Protein AF-A0A9P9M4B7-F1 (afdb_monomer)

Mean predicted aligned error: 13.89 Å

Structure (mmCIF, N/CA/C/O backbone):
data_AF-A0A9P9M4B7-F1
#
_entry.id   AF-A0A9P9M4B7-F1
#
loop_
_atom_site.group_PDB
_atom_site.id
_atom_site.type_symbol
_atom_site.label_atom_id
_atom_site.label_alt_id
_atom_site.label_comp_id
_atom_site.label_asym_id
_atom_site.label_entity_id
_atom_site.label_seq_id
_atom_site.pdbx_PDB_ins_code
_atom_site.Cartn_x
_atom_site.Cartn_y
_atom_site.Cartn_z
_atom_site.occupancy
_atom_site.B_iso_or_equiv
_atom_site.auth_seq_id
_atom_site.auth_comp_id
_atom_site.auth_asym_id
_atom_site.auth_atom_id
_atom_site.pdbx_PDB_model_num
ATOM 1 N N . MET A 1 1 ? 27.218 -11.701 -19.861 1.00 55.06 1 MET A N 1
ATOM 2 C CA . MET A 1 1 ? 26.124 -12.630 -19.500 1.00 55.06 1 MET A CA 1
ATOM 3 C C . MET A 1 1 ? 26.736 -14.006 -19.279 1.00 55.06 1 MET A C 1
ATOM 5 O O . MET A 1 1 ? 27.548 -14.406 -20.104 1.00 55.06 1 MET A O 1
ATOM 9 N N . CYS A 1 2 ? 26.447 -14.658 -18.152 1.00 69.44 2 CYS A N 1
ATOM 10 C CA . CYS A 1 2 ? 26.999 -15.975 -17.804 1.00 69.44 2 CYS A CA 1
ATOM 11 C C . CYS A 1 2 ? 26.233 -17.100 -18.529 1.00 69.44 2 CYS A C 1
ATOM 13 O O . CYS A 1 2 ? 25.072 -16.908 -18.901 1.00 69.44 2 CYS A O 1
ATOM 15 N N . GLU A 1 3 ? 26.853 -18.266 -18.710 1.00 71.38 3 GLU A N 1
ATOM 16 C CA . GLU A 1 3 ? 26.111 -19.485 -19.054 1.00 71.38 3 GLU A CA 1
ATOM 17 C C . GLU A 1 3 ? 25.124 -19.838 -17.926 1.00 71.38 3 GLU A C 1
ATOM 19 O O . GLU A 1 3 ? 25.440 -19.617 -16.753 1.00 71.38 3 GLU A O 1
ATOM 24 N N . PRO A 1 4 ? 23.918 -20.347 -18.238 1.00 70.00 4 PRO A N 1
ATOM 25 C CA . PRO A 1 4 ? 23.438 -20.796 -19.554 1.00 70.00 4 PRO A CA 1
ATOM 26 C C . PRO A 1 4 ? 22.703 -19.719 -20.378 1.00 70.00 4 PRO A C 1
ATOM 28 O O . PRO A 1 4 ? 22.270 -19.970 -21.501 1.00 70.00 4 PRO A O 1
ATOM 31 N N . PHE A 1 5 ? 22.530 -18.512 -19.833 1.00 76.12 5 PHE A N 1
ATOM 32 C CA . PHE A 1 5 ? 21.707 -17.468 -20.456 1.00 76.12 5 PHE A CA 1
ATOM 33 C C . PHE A 1 5 ? 22.278 -16.988 -21.791 1.00 76.12 5 PHE A C 1
ATOM 35 O O . PHE A 1 5 ? 21.528 -16.649 -22.701 1.00 76.12 5 PHE A O 1
ATOM 42 N N . ARG A 1 6 ? 23.610 -16.976 -21.922 1.00 76.38 6 ARG A N 1
ATOM 43 C CA . ARG A 1 6 ? 24.287 -16.602 -23.167 1.00 76.38 6 ARG A CA 1
ATOM 44 C C . ARG A 1 6 ? 23.967 -17.575 -24.302 1.00 76.38 6 ARG A C 1
ATOM 46 O O . ARG A 1 6 ? 23.547 -17.115 -25.360 1.00 76.38 6 ARG A O 1
ATOM 53 N N . SER A 1 7 ? 24.123 -18.880 -24.082 1.00 84.12 7 SER A N 1
ATOM 54 C CA . SER A 1 7 ? 23.798 -19.889 -25.099 1.00 84.12 7 SER A CA 1
ATOM 55 C C . SER A 1 7 ? 22.316 -19.875 -25.466 1.00 84.12 7 SER A C 1
ATOM 57 O O . SER A 1 7 ? 21.982 -19.907 -26.645 1.00 84.12 7 SER A O 1
ATOM 59 N N . ALA A 1 8 ? 21.429 -19.729 -24.477 1.00 78.25 8 ALA A N 1
ATOM 60 C CA . ALA A 1 8 ? 19.987 -19.670 -24.711 1.00 78.25 8 ALA A CA 1
ATOM 61 C C . ALA A 1 8 ? 19.571 -18.498 -25.618 1.00 78.25 8 ALA A C 1
ATOM 63 O O . ALA A 1 8 ? 18.735 -18.677 -26.498 1.00 78.25 8 ALA A O 1
ATOM 64 N N . VAL A 1 9 ? 20.180 -17.320 -25.442 1.00 76.06 9 VAL A N 1
ATOM 65 C CA . VAL A 1 9 ? 19.909 -16.154 -26.300 1.00 76.06 9 VAL A CA 1
ATOM 66 C C . VAL A 1 9 ? 20.482 -16.339 -27.706 1.00 76.06 9 VAL A C 1
ATOM 68 O O . VAL A 1 9 ? 19.828 -15.978 -28.673 1.00 76.06 9 VAL A O 1
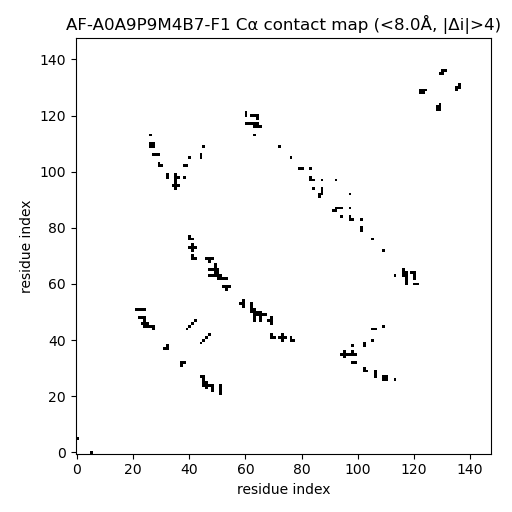ATOM 71 N N . MET A 1 10 ? 21.667 -16.938 -27.841 1.00 80.69 10 MET A N 1
ATOM 72 C CA . MET A 1 10 ? 22.289 -17.188 -29.151 1.00 80.69 10 MET A CA 1
ATOM 73 C C . MET A 1 10 ? 21.5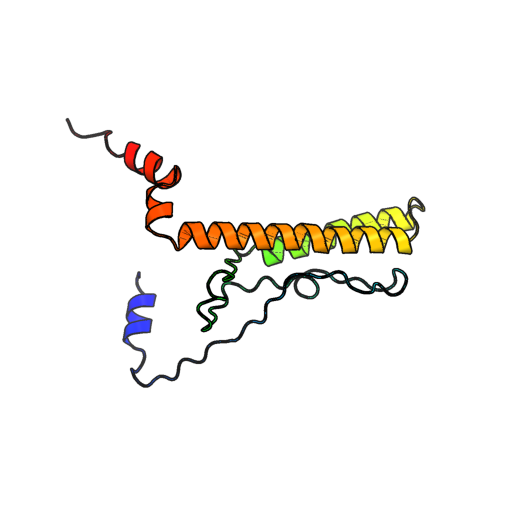75 -18.275 -29.969 1.00 80.69 10 MET A C 1
ATOM 75 O O . MET A 1 10 ? 21.751 -18.339 -31.181 1.00 80.69 10 MET A O 1
ATOM 79 N N . TRP A 1 11 ? 20.809 -19.154 -29.319 1.00 84.12 11 TRP A N 1
ATOM 80 C CA . TRP A 1 11 ? 20.005 -20.184 -29.985 1.00 84.12 11 TRP A CA 1
ATOM 81 C C . TRP A 1 11 ? 18.615 -19.703 -30.403 1.00 84.12 11 TRP A C 1
ATO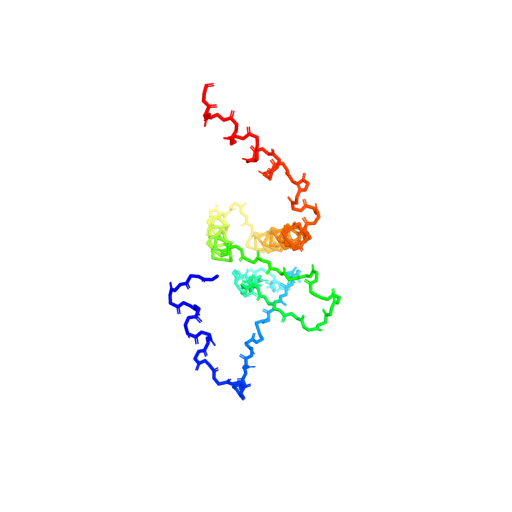M 83 O O . TRP A 1 11 ? 17.889 -20.457 -31.054 1.00 84.12 11 TRP A O 1
ATOM 93 N N . MET A 1 12 ? 18.224 -18.478 -30.042 1.00 80.69 12 MET A N 1
ATOM 94 C CA . MET A 1 12 ? 16.974 -17.906 -30.526 1.00 80.69 12 MET A CA 1
ATOM 95 C C . MET A 1 12 ? 17.094 -17.574 -32.024 1.00 80.69 12 MET A C 1
ATOM 97 O O . MET A 1 12 ? 18.072 -16.945 -32.422 1.00 80.69 12 MET A O 1
ATOM 101 N N . PRO A 1 13 ? 16.114 -17.968 -32.855 1.00 84.19 13 PRO A N 1
ATOM 102 C CA . PRO A 1 13 ? 16.064 -17.578 -34.262 1.00 84.19 13 PRO A CA 1
ATOM 103 C C . PRO A 1 13 ? 16.000 -16.054 -34.437 1.00 84.19 13 PRO A C 1
ATOM 105 O O . PRO A 1 13 ? 15.282 -15.378 -33.697 1.00 84.19 13 PRO A O 1
ATOM 108 N N . ASP A 1 14 ? 16.679 -15.518 -35.456 1.00 77.38 14 ASP A N 1
ATOM 109 C CA . ASP A 1 14 ? 16.682 -14.075 -35.760 1.00 77.38 14 ASP A CA 1
ATOM 110 C C . ASP A 1 14 ? 15.289 -13.535 -36.146 1.00 77.38 14 ASP A C 1
ATOM 112 O O . ASP A 1 14 ? 15.017 -12.340 -36.027 1.00 77.38 14 ASP A O 1
ATOM 116 N N . ASP A 1 15 ? 14.386 -14.408 -36.599 1.00 81.06 15 ASP A N 1
ATOM 117 C CA . ASP A 1 15 ? 13.003 -14.095 -36.973 1.00 81.06 15 ASP A CA 1
ATOM 118 C C . ASP A 1 15 ? 12.000 -14.271 -35.817 1.00 81.06 15 ASP A C 1
ATOM 120 O O . ASP A 1 15 ? 10.787 -14.099 -35.997 1.00 81.06 15 ASP A O 1
ATOM 124 N N . MET A 1 16 ? 12.485 -14.583 -34.611 1.00 76.88 16 MET A N 1
ATOM 125 C CA . MET A 1 16 ? 11.636 -14.796 -33.448 1.00 76.88 16 MET A CA 1
ATOM 126 C C . MET A 1 16 ? 10.935 -13.498 -33.039 1.00 76.88 16 MET A C 1
ATOM 128 O O . MET A 1 16 ? 11.536 -12.564 -32.503 1.00 76.88 16 MET A O 1
ATOM 132 N N . LYS A 1 17 ? 9.611 -13.468 -33.224 1.00 69.12 17 LYS A N 1
ATOM 133 C CA . LYS A 1 17 ? 8.762 -12.387 -32.717 1.00 69.12 17 LYS A CA 1
ATOM 134 C C . LYS A 1 17 ? 8.786 -12.390 -31.194 1.00 69.12 17 LYS A C 1
ATOM 136 O O . LYS A 1 17 ? 8.086 -13.162 -30.545 1.00 69.12 17 LYS A O 1
ATOM 141 N N . THR A 1 18 ? 9.579 -11.495 -30.626 1.00 66.31 18 THR A N 1
ATOM 142 C CA . THR A 1 18 ? 9.583 -11.225 -29.194 1.00 66.31 18 THR A CA 1
ATOM 143 C C . THR A 1 18 ? 8.316 -10.453 -28.848 1.00 66.31 18 THR A C 1
ATOM 145 O O . THR A 1 18 ? 8.153 -9.284 -29.197 1.00 66.31 18 THR A O 1
ATOM 148 N N . THR A 1 19 ? 7.381 -11.119 -28.179 1.00 59.94 19 THR A N 1
ATOM 149 C CA . THR A 1 19 ? 6.252 -10.450 -27.536 1.00 59.94 19 THR A CA 1
ATOM 150 C C . THR A 1 19 ? 6.701 -9.978 -26.164 1.00 59.94 19 THR A C 1
ATOM 152 O O . THR A 1 19 ? 7.232 -10.765 -25.383 1.00 59.94 19 THR A O 1
ATOM 155 N N . TYR A 1 20 ? 6.496 -8.703 -25.866 1.00 62.41 20 TYR A N 1
ATOM 156 C CA . TYR A 1 20 ? 6.677 -8.180 -24.521 1.00 62.41 20 TYR A CA 1
ATOM 157 C C . TYR A 1 20 ? 5.327 -8.191 -23.811 1.00 62.41 20 TYR A C 1
ATOM 159 O O . TYR A 1 20 ? 4.308 -7.835 -24.409 1.00 62.41 20 TYR A O 1
ATOM 167 N N . ASP A 1 21 ? 5.325 -8.605 -22.548 1.00 57.44 21 ASP A N 1
ATOM 168 C CA . ASP A 1 21 ? 4.154 -8.421 -21.707 1.00 57.44 21 ASP A CA 1
ATOM 169 C C . ASP A 1 21 ? 4.074 -6.946 -21.301 1.00 57.44 21 ASP A C 1
ATOM 171 O O . ASP A 1 21 ? 5.035 -6.365 -20.783 1.00 57.44 21 ASP A O 1
ATOM 175 N N . LYS A 1 22 ? 2.938 -6.317 -21.598 1.00 57.44 22 LYS A N 1
ATOM 176 C CA . LYS A 1 22 ? 2.674 -4.938 -21.197 1.00 57.44 22 LYS A CA 1
ATOM 177 C C . LYS A 1 22 ? 2.173 -4.969 -19.766 1.00 57.44 22 LYS A C 1
ATOM 179 O O . LYS A 1 22 ? 0.970 -4.958 -19.524 1.00 57.44 22 LYS A O 1
ATOM 184 N N . MET A 1 23 ? 3.101 -4.978 -18.819 1.00 57.47 23 MET A N 1
ATOM 185 C CA . MET A 1 23 ? 2.736 -4.798 -17.422 1.00 57.47 23 MET A CA 1
ATOM 186 C C . MET A 1 23 ? 2.245 -3.360 -17.216 1.00 57.47 23 MET A C 1
ATOM 188 O O . MET A 1 23 ? 2.968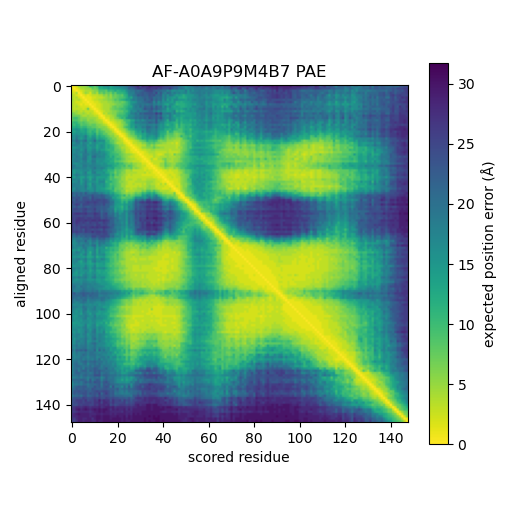 -2.398 -17.483 1.00 57.47 23 MET A O 1
ATOM 192 N N . ALA A 1 24 ? 0.993 -3.220 -16.784 1.00 61.47 24 ALA A N 1
ATOM 193 C CA . ALA A 1 24 ? 0.402 -1.929 -16.469 1.00 61.47 24 ALA A CA 1
ATOM 194 C C . ALA A 1 24 ? 0.911 -1.448 -15.107 1.00 61.47 24 ALA A C 1
ATOM 196 O O . ALA A 1 24 ? 0.845 -2.183 -14.126 1.00 61.47 24 ALA A O 1
ATOM 197 N N . TYR A 1 25 ? 1.389 -0.207 -15.054 1.00 65.00 25 TYR A N 1
ATOM 198 C CA . TYR A 1 25 ? 1.763 0.466 -13.816 1.00 65.00 25 TYR A CA 1
ATOM 199 C C . TYR A 1 25 ? 0.909 1.722 -13.650 1.00 65.00 25 TYR A C 1
ATOM 201 O O . TYR A 1 25 ? 0.531 2.358 -14.638 1.00 65.00 25 TYR A O 1
ATOM 209 N N . TRP A 1 26 ? 0.622 2.105 -12.408 1.00 68.50 26 TRP A N 1
ATOM 210 C CA . TRP A 1 26 ? 0.013 3.398 -12.109 1.00 68.50 26 TRP A CA 1
ATOM 211 C C . TRP A 1 26 ? 0.511 3.946 -10.776 1.00 68.50 26 TRP A C 1
ATOM 213 O O . TRP A 1 26 ? 0.846 3.200 -9.857 1.00 68.50 26 TRP A O 1
ATOM 223 N N . VAL A 1 27 ? 0.561 5.275 -10.681 1.00 70.69 27 VAL A N 1
ATOM 224 C CA . VAL A 1 27 ? 0.818 5.960 -9.412 1.00 70.69 27 VAL A CA 1
ATOM 225 C C . VAL A 1 27 ? -0.476 5.921 -8.597 1.00 70.69 27 VAL A C 1
ATOM 227 O O . VAL A 1 27 ? -1.524 6.276 -9.144 1.00 70.69 27 VAL A O 1
ATOM 230 N N . PRO A 1 28 ? -0.440 5.494 -7.323 1.00 74.19 28 PRO A N 1
ATOM 231 C CA . PRO A 1 28 ? -1.630 5.489 -6.486 1.00 74.19 28 PRO A CA 1
ATOM 232 C C . PRO A 1 28 ? -2.197 6.907 -6.361 1.00 74.19 28 PRO A C 1
ATOM 234 O O . PRO A 1 28 ? -1.482 7.859 -6.049 1.00 74.19 28 PRO A O 1
ATOM 237 N N . ILE A 1 29 ? -3.498 7.033 -6.611 1.00 81.19 29 ILE A N 1
ATOM 238 C CA . ILE A 1 29 ? -4.269 8.267 -6.442 1.00 81.19 29 ILE A CA 1
ATOM 239 C C . ILE A 1 29 ? -5.299 8.066 -5.331 1.00 81.19 29 ILE A C 1
ATOM 241 O O . ILE A 1 29 ? -5.724 6.932 -5.111 1.00 81.19 29 ILE A O 1
ATOM 245 N N . PRO A 1 30 ? -5.743 9.131 -4.644 1.00 82.69 30 PRO A N 1
ATOM 246 C CA . PRO A 1 30 ? -6.851 9.022 -3.703 1.00 82.69 30 PRO A CA 1
ATOM 247 C C . PRO A 1 30 ? -8.089 8.407 -4.371 1.00 82.69 30 PRO A C 1
ATOM 249 O O . PRO A 1 30 ? -8.491 8.839 -5.453 1.00 82.69 30 PRO A O 1
ATOM 252 N N . TRP A 1 31 ? -8.698 7.415 -3.720 1.00 83.44 31 TRP A N 1
ATOM 253 C CA . TRP A 1 31 ? -9.916 6.743 -4.183 1.00 83.44 31 TRP A CA 1
ATOM 254 C C . TRP A 1 31 ? -11.108 7.031 -3.264 1.00 83.44 31 TRP A C 1
ATOM 256 O O . TRP A 1 31 ? -10.944 7.390 -2.095 1.00 83.44 31 TRP A O 1
ATOM 266 N N . ASP A 1 32 ? -12.323 6.852 -3.791 1.00 86.38 32 ASP A N 1
ATOM 267 C CA . ASP A 1 32 ? -13.535 6.883 -2.972 1.00 86.38 32 ASP A CA 1
ATOM 268 C C . ASP A 1 32 ? -13.607 5.616 -2.110 1.00 86.38 32 ASP A C 1
ATOM 270 O O . ASP A 1 32 ? -13.590 4.492 -2.608 1.00 86.38 32 ASP A O 1
ATOM 274 N N . ASN A 1 33 ? -13.668 5.805 -0.796 1.00 85.50 33 ASN A N 1
ATOM 275 C CA . ASN A 1 33 ? -13.751 4.724 0.181 1.00 85.50 33 ASN A CA 1
ATOM 276 C C . ASN A 1 33 ? -15.200 4.363 0.556 1.00 85.50 33 ASN A C 1
ATOM 278 O O . ASN A 1 33 ? -15.410 3.546 1.459 1.00 85.50 33 ASN A O 1
ATOM 282 N N . HIS A 1 34 ? -16.197 4.967 -0.105 1.00 88.44 34 HIS A N 1
ATOM 283 C CA . HIS A 1 34 ? -17.627 4.742 0.120 1.00 88.44 34 HIS A CA 1
ATOM 284 C C . HIS A 1 34 ? -18.010 4.828 1.603 1.00 88.44 34 HIS A C 1
ATOM 286 O O . HIS A 1 34 ? -18.581 3.897 2.176 1.00 88.44 34 HIS A O 1
ATOM 292 N N . ASP A 1 35 ? -17.665 5.953 2.233 1.00 85.06 35 ASP A N 1
ATOM 293 C CA . ASP A 1 35 ? -17.906 6.216 3.659 1.00 85.06 35 ASP A CA 1
ATOM 294 C C . ASP A 1 35 ? -17.129 5.273 4.602 1.00 85.06 35 ASP A C 1
ATOM 296 O O . ASP A 1 35 ? -17.564 4.965 5.712 1.00 85.06 35 ASP A O 1
ATOM 300 N N . GLY A 1 36 ? -15.958 4.809 4.154 1.00 83.50 36 GLY A N 1
ATOM 301 C CA . GLY A 1 36 ? -15.111 3.866 4.885 1.00 83.50 36 GLY A CA 1
ATOM 302 C C . GLY A 1 36 ? -15.630 2.431 4.859 1.00 83.50 36 GLY A C 1
ATOM 303 O O . GLY A 1 36 ? -15.502 1.708 5.840 1.00 83.50 36 GLY A O 1
ATOM 304 N N . ARG A 1 37 ? -16.255 2.009 3.762 1.00 84.88 37 ARG A N 1
ATOM 305 C CA . ARG A 1 37 ? -16.686 0.615 3.558 1.00 84.88 37 ARG A CA 1
ATOM 306 C C . ARG A 1 37 ? -15.748 -0.158 2.647 1.00 84.88 37 ARG A C 1
ATOM 308 O O . ARG A 1 37 ? -15.747 -1.385 2.686 1.00 84.88 37 ARG A O 1
ATOM 315 N N . VAL A 1 38 ? -14.975 0.553 1.832 1.00 87.75 38 VAL A N 1
ATOM 316 C CA . VAL A 1 38 ? -14.089 -0.024 0.825 1.00 87.75 38 VAL A CA 1
ATOM 317 C C . VAL A 1 38 ? -12.701 0.586 0.971 1.00 87.75 38 VAL A C 1
ATOM 319 O O . VAL A 1 38 ? -12.551 1.788 1.184 1.00 87.75 38 VAL A O 1
ATOM 322 N N . THR A 1 39 ? -11.677 -0.252 0.860 1.00 89.00 39 THR A N 1
ATOM 32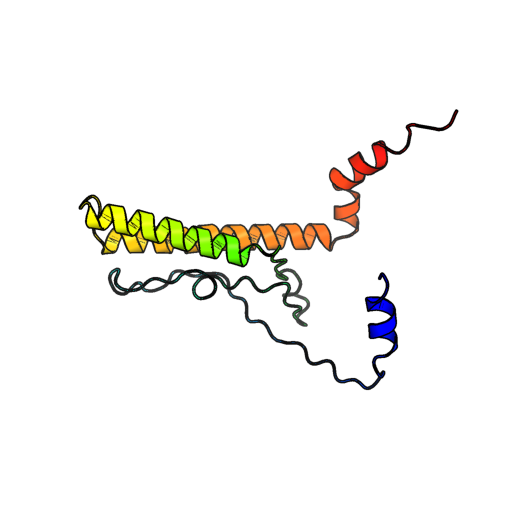3 C CA . THR A 1 39 ? -10.282 0.177 0.755 1.00 89.00 39 THR A CA 1
ATOM 324 C C . THR A 1 39 ? -9.521 -0.768 -0.174 1.00 89.00 39 THR A C 1
ATOM 326 O O . THR A 1 39 ? -9.997 -1.868 -0.460 1.00 89.00 39 THR A O 1
ATOM 329 N N . LEU A 1 40 ? -8.371 -0.318 -0.669 1.00 88.19 40 LEU A N 1
ATOM 330 C CA . LEU A 1 40 ? -7.502 -1.049 -1.588 1.00 88.19 40 LEU A CA 1
ATOM 331 C C . LEU A 1 40 ? -6.140 -1.274 -0.920 1.00 88.19 40 LEU A C 1
ATOM 333 O O . LEU A 1 40 ? -5.700 -0.448 -0.122 1.00 88.19 40 LEU A O 1
ATOM 337 N N . ALA A 1 41 ? -5.479 -2.379 -1.263 1.00 87.31 41 ALA A N 1
ATOM 338 C CA . ALA A 1 41 ? -4.162 -2.754 -0.748 1.00 87.31 41 ALA A CA 1
ATOM 339 C C . ALA A 1 41 ? -3.370 -3.546 -1.801 1.00 87.31 41 ALA A C 1
ATOM 341 O O . ALA A 1 41 ? -3.961 -4.150 -2.705 1.00 87.31 41 ALA A O 1
ATOM 342 N N . GLY A 1 42 ? -2.043 -3.563 -1.670 1.00 84.25 42 GLY A N 1
ATOM 343 C CA . GLY A 1 42 ? -1.129 -4.253 -2.583 1.00 84.25 42 GLY A CA 1
ATOM 344 C C . GLY A 1 42 ? -1.278 -3.775 -4.027 1.00 84.25 42 GLY A C 1
ATOM 345 O O . GLY A 1 42 ? -1.582 -2.610 -4.271 1.00 84.25 42 GLY A O 1
ATOM 346 N N . ASP A 1 43 ? -1.153 -4.694 -4.985 1.00 80.19 43 ASP A N 1
ATOM 347 C CA . ASP A 1 43 ? -1.233 -4.385 -6.421 1.00 80.19 43 ASP A CA 1
ATOM 348 C C . ASP A 1 43 ? -2.570 -3.762 -6.854 1.00 80.19 43 ASP A C 1
ATOM 350 O O . ASP A 1 43 ? -2.633 -3.094 -7.882 1.00 80.19 43 ASP A O 1
ATOM 354 N N . ALA A 1 44 ? -3.646 -3.934 -6.076 1.00 81.50 44 ALA A N 1
ATOM 355 C CA . ALA A 1 44 ? -4.918 -3.266 -6.350 1.00 81.50 44 ALA A CA 1
ATOM 356 C C . ALA A 1 44 ? -4.860 -1.754 -6.066 1.00 81.50 44 ALA A C 1
ATOM 358 O O . ALA A 1 44 ? -5.593 -0.985 -6.684 1.00 81.50 44 ALA A O 1
ATOM 359 N N . ALA A 1 45 ? -3.998 -1.326 -5.141 1.00 80.38 45 ALA A N 1
ATOM 360 C CA . ALA A 1 45 ? -3.760 0.080 -4.828 1.00 80.38 45 ALA A CA 1
ATOM 361 C C . ALA A 1 45 ? -2.527 0.631 -5.564 1.00 80.38 45 ALA A C 1
ATOM 363 O O . ALA A 1 45 ? -2.568 1.744 -6.090 1.00 80.38 45 ALA A O 1
ATOM 364 N N . HIS A 1 46 ? -1.438 -0.137 -5.610 1.00 76.31 46 HIS A N 1
ATOM 365 C CA . HIS A 1 46 ? -0.116 0.294 -6.073 1.00 76.31 46 HIS A CA 1
ATOM 366 C C . HIS A 1 46 ? 0.656 -0.852 -6.754 1.00 76.31 46 HIS A C 1
ATOM 368 O O . HIS A 1 46 ? 1.607 -1.394 -6.202 1.00 76.31 46 HIS A O 1
ATOM 374 N N . PRO A 1 47 ? 0.307 -1.240 -7.987 1.00 70.19 47 PRO A N 1
ATOM 375 C CA . PRO A 1 47 ? 1.042 -2.279 -8.694 1.00 70.19 47 PRO A CA 1
ATOM 376 C C . PRO A 1 47 ? 2.451 -1.783 -9.005 1.00 70.19 47 PRO A C 1
ATOM 378 O O . PRO A 1 47 ? 2.672 -0.875 -9.815 1.00 70.19 47 PRO A O 1
ATOM 381 N N . MET A 1 48 ? 3.422 -2.414 -8.361 1.00 65.25 48 MET A N 1
ATOM 382 C CA . MET A 1 48 ? 4.830 -2.188 -8.638 1.00 65.25 48 MET A CA 1
ATOM 383 C C . MET A 1 48 ? 5.269 -3.219 -9.664 1.00 65.25 48 MET A C 1
ATOM 385 O O . MET A 1 48 ? 5.584 -4.361 -9.346 1.00 65.25 48 MET A O 1
ATOM 389 N N . THR A 1 49 ? 5.239 -2.838 -10.939 1.00 55.12 49 THR A N 1
ATOM 390 C CA . THR A 1 49 ? 5.676 -3.747 -11.998 1.00 55.12 49 THR A CA 1
ATOM 391 C C . THR A 1 49 ? 7.202 -3.885 -11.975 1.00 55.12 49 THR A C 1
ATOM 393 O O . THR A 1 49 ? 7.896 -2.859 -11.989 1.00 55.12 49 THR A O 1
ATOM 396 N N . PRO A 1 50 ? 7.758 -5.108 -12.018 1.00 48.78 50 PRO A N 1
ATOM 397 C CA . PRO A 1 50 ? 9.187 -5.325 -12.186 1.00 48.78 50 PRO A CA 1
ATOM 398 C C . PRO A 1 50 ? 9.620 -4.877 -13.589 1.00 48.78 50 PRO A C 1
ATOM 400 O O . PRO A 1 50 ? 9.495 -5.614 -14.559 1.00 48.78 50 PRO A O 1
ATOM 403 N N . ARG A 1 51 ? 10.134 -3.643 -13.687 1.00 47.28 51 ARG A N 1
ATOM 404 C CA . ARG A 1 51 ? 10.682 -3.006 -14.900 1.00 47.28 51 ARG A CA 1
ATOM 405 C C . ARG A 1 51 ? 9.802 -3.132 -16.153 1.00 47.28 51 ARG A C 1
ATOM 407 O O . ARG A 1 51 ? 10.057 -3.959 -17.027 1.00 47.28 51 ARG A O 1
ATOM 414 N N . GLY A 1 52 ? 8.863 -2.204 -16.317 1.00 44.47 52 GLY A N 1
ATOM 415 C CA . GLY A 1 52 ? 8.218 -1.965 -17.611 1.00 44.47 52 GLY A CA 1
ATOM 416 C C . GLY A 1 52 ? 9.120 -1.150 -18.546 1.00 44.47 52 GLY A C 1
ATOM 417 O O . GLY A 1 52 ? 9.469 -0.018 -18.231 1.00 44.47 52 GLY A O 1
ATOM 418 N N . TRP A 1 53 ? 9.502 -1.704 -19.700 1.00 38.47 53 TRP A N 1
ATOM 419 C CA . TRP A 1 53 ? 10.118 -0.939 -20.792 1.00 38.47 53 TRP A CA 1
ATOM 420 C C . TRP A 1 53 ? 9.012 -0.284 -21.628 1.00 38.47 53 TRP A C 1
ATOM 422 O O . TRP A 1 53 ? 8.244 -0.989 -22.283 1.00 38.47 53 TRP A O 1
ATOM 432 N N . SER A 1 54 ? 8.924 1.049 -21.615 1.00 41.66 54 SER A N 1
ATOM 433 C CA . SER A 1 54 ? 8.071 1.804 -22.537 1.00 41.66 54 SER A CA 1
ATOM 434 C C . SER A 1 54 ? 8.894 2.326 -23.719 1.00 41.66 54 SER A C 1
ATOM 436 O O . SER A 1 54 ? 10.032 2.772 -23.594 1.00 41.66 54 SER A O 1
ATOM 438 N N . ASN A 1 55 ? 8.313 2.231 -24.909 1.00 41.12 55 ASN A N 1
ATOM 439 C CA . ASN A 1 55 ? 8.864 2.695 -26.184 1.00 41.12 55 ASN A CA 1
ATOM 440 C C . ASN A 1 55 ? 8.721 4.217 -26.391 1.00 41.12 55 ASN A C 1
ATOM 442 O O . ASN A 1 55 ? 9.229 4.761 -27.372 1.00 41.12 55 ASN A O 1
ATOM 446 N N . GLU A 1 56 ? 8.079 4.912 -25.457 1.00 46.59 56 GLU A N 1
ATOM 447 C CA . GLU A 1 56 ? 8.016 6.368 -25.407 1.00 46.59 56 GLU A CA 1
ATOM 448 C C . GLU A 1 56 ? 9.240 6.884 -24.648 1.00 46.59 56 GLU A C 1
ATOM 450 O O . GLU A 1 56 ? 9.348 6.757 -23.430 1.00 46.59 56 GLU A O 1
ATOM 455 N N 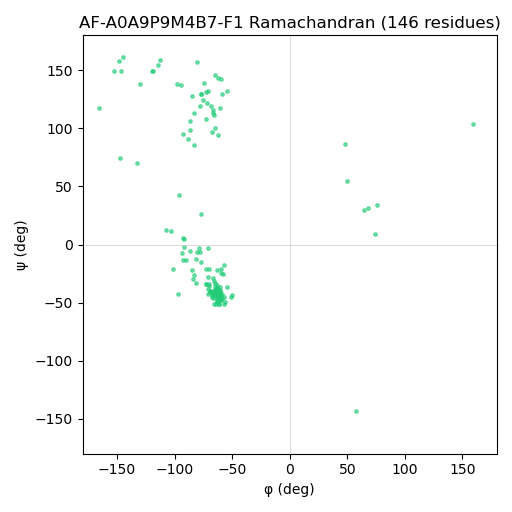. ARG A 1 57 ? 10.198 7.459 -25.384 1.00 44.72 57 ARG A N 1
ATOM 456 C CA . ARG A 1 57 ? 11.478 7.948 -24.841 1.00 44.72 57 ARG A CA 1
ATOM 457 C C . ARG A 1 57 ? 11.331 8.989 -23.716 1.00 44.72 57 ARG A C 1
ATOM 459 O O . ARG A 1 57 ? 12.279 9.161 -22.960 1.00 44.72 57 ARG A O 1
ATOM 466 N N . GLU A 1 58 ? 10.168 9.625 -23.558 1.00 45.00 58 GLU A N 1
ATOM 467 C CA . GLU A 1 58 ? 9.861 10.505 -22.415 1.00 45.00 58 GLU A CA 1
ATOM 468 C C . GLU A 1 58 ? 9.380 9.745 -21.163 1.00 45.00 58 GLU A C 1
ATOM 470 O O . GLU A 1 58 ? 9.613 10.188 -20.040 1.00 45.00 58 GLU A O 1
ATOM 475 N N . MET A 1 59 ? 8.788 8.558 -21.324 1.00 41.09 59 MET A N 1
ATOM 476 C CA . MET A 1 59 ? 8.317 7.700 -20.227 1.00 41.09 59 MET A CA 1
ATOM 477 C C . MET A 1 59 ? 9.362 6.673 -19.778 1.00 41.09 59 MET A C 1
ATOM 479 O O . MET A 1 59 ? 9.248 6.121 -18.687 1.00 41.09 59 MET A O 1
ATOM 483 N N . ALA A 1 60 ? 10.433 6.463 -20.550 1.00 42.84 60 ALA A N 1
ATOM 484 C CA . ALA A 1 60 ? 11.573 5.640 -20.139 1.00 42.84 60 ALA A CA 1
ATOM 485 C C . ALA A 1 60 ? 12.235 6.153 -18.840 1.00 42.84 60 ALA A C 1
ATOM 487 O O . ALA A 1 60 ? 12.799 5.375 -18.071 1.00 42.84 60 ALA A O 1
ATOM 488 N N . GLN A 1 61 ? 12.096 7.446 -18.536 1.00 40.88 61 GLN A N 1
ATOM 489 C CA . GLN A 1 61 ? 12.579 8.062 -17.298 1.00 40.88 61 GLN A CA 1
ATOM 490 C C . GLN A 1 61 ? 11.668 7.794 -16.084 1.00 40.88 61 GLN A C 1
ATOM 492 O O . GLN A 1 61 ? 12.021 8.147 -14.963 1.00 40.88 61 GLN A O 1
ATOM 497 N N . LEU A 1 62 ? 10.509 7.166 -16.305 1.00 44.53 62 LEU A N 1
ATOM 498 C CA . LEU A 1 62 ? 9.584 6.618 -15.308 1.00 44.53 62 LEU A CA 1
ATOM 499 C C . LEU A 1 62 ? 9.689 5.087 -15.208 1.00 44.53 62 LEU A C 1
ATOM 501 O O . LEU A 1 62 ? 8.840 4.477 -14.562 1.00 44.53 62 LEU A O 1
ATOM 505 N N . THR A 1 63 ? 10.715 4.464 -15.812 1.00 46.66 63 THR A N 1
ATOM 506 C CA . THR A 1 63 ? 10.976 3.024 -15.664 1.00 46.66 63 THR A CA 1
ATOM 507 C C . THR A 1 63 ? 11.265 2.724 -14.201 1.00 46.66 63 THR A C 1
ATOM 509 O O . THR A 1 63 ? 12.386 2.861 -13.710 1.00 46.66 63 THR A O 1
ATOM 512 N N . TYR A 1 64 ? 10.207 2.334 -13.509 1.00 50.19 64 TYR A N 1
ATOM 513 C CA . TYR A 1 64 ? 10.233 1.874 -12.145 1.00 50.19 64 TYR A CA 1
ATOM 514 C C . TYR A 1 64 ? 11.114 0.637 -12.073 1.00 50.19 64 TYR A C 1
ATOM 516 O O . TYR A 1 64 ? 10.831 -0.392 -12.694 1.00 50.19 64 TYR A O 1
ATOM 524 N N . VAL A 1 65 ? 12.203 0.728 -11.324 1.00 47.91 65 VAL A N 1
ATOM 525 C CA . VAL A 1 65 ? 12.933 -0.461 -10.914 1.00 47.91 65 VAL A CA 1
ATOM 526 C C . VAL A 1 65 ? 12.287 -0.892 -9.612 1.00 47.91 65 VAL A C 1
ATOM 528 O O . VAL A 1 65 ? 12.666 -0.426 -8.538 1.00 47.91 65 VAL A O 1
ATOM 531 N N . ASP A 1 66 ? 11.273 -1.752 -9.699 1.00 51.69 66 ASP A N 1
ATOM 532 C CA . ASP A 1 66 ? 10.840 -2.463 -8.505 1.00 51.69 66 ASP A CA 1
ATOM 533 C C . ASP A 1 66 ? 11.991 -3.391 -8.110 1.00 51.69 66 ASP A C 1
ATOM 535 O O . ASP A 1 66 ? 12.375 -4.289 -8.865 1.00 51.69 66 ASP A O 1
ATOM 539 N N . ARG A 1 67 ? 12.587 -3.158 -6.937 1.00 58.16 67 ARG A N 1
ATOM 540 C CA . ARG A 1 67 ? 13.641 -4.024 -6.385 1.00 58.16 67 ARG A CA 1
ATOM 541 C C . ARG A 1 67 ? 13.052 -5.312 -5.783 1.00 58.16 67 ARG A C 1
ATOM 543 O O . ARG A 1 67 ? 13.629 -5.852 -4.840 1.00 58.16 67 ARG A O 1
ATOM 550 N N . GLY A 1 68 ? 11.887 -5.756 -6.258 1.00 60.47 68 GLY A N 1
ATOM 551 C CA . GLY A 1 68 ? 11.074 -6.794 -5.622 1.00 60.47 68 GLY A CA 1
ATOM 552 C C . GLY A 1 68 ? 10.468 -6.343 -4.290 1.00 60.47 68 GLY A C 1
ATOM 553 O O . GLY A 1 68 ? 10.334 -7.150 -3.374 1.00 60.47 68 GLY A O 1
ATOM 554 N N . GLN A 1 69 ? 10.164 -5.053 -4.143 1.00 67.25 69 GLN A N 1
ATOM 555 C CA . GLN A 1 69 ? 9.574 -4.470 -2.938 1.00 67.25 69 GLN A CA 1
ATOM 556 C C . GLN A 1 69 ? 8.044 -4.472 -2.967 1.00 67.25 69 GLN A C 1
ATOM 558 O O . GLN A 1 69 ? 7.454 -4.318 -1.900 1.00 67.25 69 GLN A O 1
ATOM 563 N N . GLY A 1 70 ? 7.390 -4.720 -4.111 1.00 70.75 70 GLY A N 1
ATOM 564 C CA . GLY A 1 70 ? 5.922 -4.782 -4.189 1.00 70.75 70 GLY A CA 1
ATOM 565 C C . GLY A 1 70 ? 5.293 -5.688 -3.119 1.00 70.75 70 GLY A C 1
ATOM 566 O O . GLY A 1 70 ? 4.370 -5.283 -2.413 1.00 70.75 70 GLY A O 1
ATOM 567 N N . LEU A 1 71 ? 5.884 -6.868 -2.884 1.00 76.56 71 LEU A N 1
ATOM 568 C CA . LEU A 1 71 ? 5.445 -7.785 -1.825 1.00 76.56 71 LEU A CA 1
ATOM 569 C C . LEU A 1 71 ? 5.630 -7.205 -0.414 1.00 76.56 71 LEU A C 1
ATOM 571 O O . LEU A 1 71 ? 4.746 -7.347 0.427 1.00 76.56 71 LEU A O 1
ATOM 575 N N . ASN A 1 72 ? 6.757 -6.546 -0.141 1.00 82.25 72 ASN A N 1
ATOM 576 C CA . ASN A 1 72 ? 7.019 -5.958 1.176 1.00 82.25 72 ASN A CA 1
ATOM 577 C C . ASN A 1 72 ? 6.005 -4.857 1.498 1.00 82.25 72 ASN A C 1
ATOM 579 O O . ASN A 1 72 ? 5.503 -4.785 2.620 1.00 82.25 72 ASN A O 1
ATOM 583 N N . TYR A 1 73 ? 5.656 -4.042 0.502 1.00 82.38 73 TYR A N 1
ATOM 584 C CA . TYR A 1 73 ? 4.624 -3.022 0.640 1.00 82.38 73 TYR A CA 1
ATOM 585 C C . TYR A 1 73 ? 3.239 -3.647 0.839 1.00 82.38 73 TYR A C 1
ATOM 587 O O . TYR A 1 73 ? 2.519 -3.208 1.730 1.00 82.38 73 TYR A O 1
ATOM 595 N N . ALA A 1 74 ? 2.897 -4.719 0.119 1.00 83.88 74 ALA A N 1
ATOM 596 C CA . ALA A 1 74 ? 1.640 -5.444 0.323 1.00 83.88 74 ALA A CA 1
ATOM 597 C C . ALA A 1 74 ? 1.530 -6.089 1.723 1.00 83.88 74 ALA A C 1
ATOM 599 O O . ALA A 1 74 ? 0.462 -6.076 2.335 1.00 83.88 74 ALA A O 1
ATOM 600 N N . ILE A 1 75 ? 2.628 -6.622 2.271 1.00 86.56 75 ILE A N 1
ATOM 601 C CA . ILE A 1 75 ? 2.661 -7.150 3.647 1.00 86.56 75 ILE A CA 1
ATOM 602 C C . ILE A 1 75 ? 2.479 -6.015 4.664 1.00 86.56 75 ILE A C 1
ATOM 604 O O . ILE A 1 75 ? 1.731 -6.161 5.633 1.00 86.56 75 ILE A O 1
ATOM 608 N N . CYS A 1 76 ? 3.135 -4.875 4.438 1.00 88.56 76 CYS A N 1
ATOM 609 C CA . CYS A 1 76 ? 3.003 -3.694 5.286 1.00 88.56 76 CYS A CA 1
ATOM 610 C C . CYS A 1 76 ? 1.559 -3.162 5.288 1.00 88.56 76 CYS A C 1
ATOM 612 O O . CYS A 1 76 ? 1.005 -2.909 6.359 1.00 88.56 76 CYS A O 1
ATOM 614 N N . ASP A 1 77 ? 0.911 -3.109 4.120 1.00 88.75 77 ASP A N 1
ATOM 615 C CA . ASP A 1 77 ? -0.501 -2.741 3.983 1.00 88.75 77 ASP A CA 1
ATOM 616 C C . ASP A 1 77 ? -1.414 -3.638 4.817 1.00 88.75 77 ASP A C 1
ATOM 618 O O . ASP A 1 77 ? -2.317 -3.139 5.490 1.00 88.75 77 ASP A O 1
ATOM 622 N N . ALA A 1 78 ? -1.190 -4.955 4.772 1.00 90.19 78 ALA A N 1
ATOM 623 C CA . ALA A 1 78 ? -1.976 -5.920 5.529 1.00 90.19 78 ALA A CA 1
ATOM 624 C C . ALA A 1 78 ? -1.786 -5.728 7.042 1.00 90.19 78 ALA A C 1
ATOM 626 O O . ALA A 1 78 ? -2.764 -5.744 7.790 1.00 90.19 78 ALA A O 1
ATOM 627 N N . SER A 1 79 ? -0.551 -5.483 7.493 1.00 91.88 79 SER A N 1
ATOM 628 C CA . SER A 1 79 ? -0.257 -5.198 8.902 1.00 91.88 79 SER A CA 1
ATOM 629 C C . SER A 1 79 ? -0.960 -3.927 9.381 1.00 91.88 79 SER A C 1
ATOM 631 O O . SER A 1 79 ? -1.680 -3.958 10.377 1.00 91.88 79 SER A O 1
ATOM 633 N N . HIS A 1 80 ? -0.815 -2.819 8.649 1.00 92.00 80 HIS A N 1
ATOM 634 C CA . HIS A 1 80 ? -1.447 -1.545 9.002 1.00 92.00 80 HIS A CA 1
ATOM 635 C C . HIS A 1 80 ? -2.976 -1.631 8.972 1.00 92.00 80 HIS A C 1
ATOM 637 O O . HIS A 1 80 ? -3.647 -1.020 9.807 1.00 92.00 80 HIS A O 1
ATOM 643 N N . PHE A 1 81 ? -3.538 -2.412 8.046 1.00 91.25 81 PHE A N 1
ATOM 644 C CA . PHE A 1 81 ? -4.973 -2.663 7.995 1.00 91.25 81 PHE A CA 1
ATOM 645 C C . PHE A 1 81 ? -5.455 -3.408 9.244 1.00 91.25 81 PHE A C 1
ATOM 647 O O . PHE A 1 81 ? -6.442 -3.001 9.858 1.00 91.25 81 PHE A O 1
ATOM 654 N N . VAL A 1 82 ? -4.748 -4.460 9.666 1.00 92.69 82 VAL A N 1
ATOM 655 C CA . VAL A 1 82 ? -5.085 -5.211 10.885 1.00 92.69 82 VAL A CA 1
ATOM 656 C C . VAL A 1 82 ? -4.989 -4.319 12.124 1.00 92.69 82 VAL A C 1
ATOM 658 O O . VAL A 1 82 ? -5.926 -4.301 12.924 1.00 92.69 82 VAL A O 1
ATOM 661 N N . ASP A 1 83 ? -3.925 -3.527 12.262 1.00 91.81 83 ASP A N 1
ATOM 662 C CA . ASP A 1 83 ? -3.754 -2.592 13.383 1.00 91.81 83 ASP A CA 1
ATOM 663 C C . ASP A 1 83 ? -4.872 -1.543 13.434 1.00 91.81 83 ASP A C 1
ATOM 665 O O . ASP A 1 83 ? -5.375 -1.181 14.503 1.00 91.81 83 ASP A O 1
ATOM 669 N N . MET A 1 84 ? -5.287 -1.053 12.266 1.00 91.50 84 MET A N 1
ATOM 670 C CA . MET A 1 84 ? -6.409 -0.132 12.122 1.00 91.50 84 MET A CA 1
ATOM 671 C C . MET A 1 84 ? -7.722 -0.788 12.571 1.00 91.50 84 MET A C 1
ATOM 673 O O . MET A 1 84 ? -8.438 -0.219 13.400 1.00 91.50 84 MET A O 1
ATOM 677 N N . VAL A 1 85 ? -8.010 -2.006 12.105 1.00 90.62 85 VAL A N 1
ATOM 678 C CA . VAL A 1 85 ? -9.220 -2.755 12.480 1.00 90.62 85 VAL A CA 1
ATOM 679 C C . VAL A 1 85 ? -9.253 -3.033 13.982 1.00 90.62 85 VAL A C 1
ATOM 681 O O . VAL A 1 85 ? -10.296 -2.845 14.609 1.00 90.62 85 VAL A O 1
ATOM 684 N N . GLN A 1 86 ? -8.126 -3.402 14.593 1.00 92.94 86 GLN A N 1
ATOM 685 C CA . GLN A 1 86 ? -8.042 -3.612 16.041 1.00 92.94 86 GLN A CA 1
ATOM 686 C C . GLN A 1 86 ? -8.417 -2.349 16.830 1.00 92.94 86 GLN A C 1
ATOM 688 O O . GLN A 1 86 ? -9.179 -2.432 17.794 1.00 92.94 86 GLN A O 1
ATOM 693 N N . LYS A 1 87 ? -7.954 -1.167 16.401 1.00 89.81 87 LYS A N 1
ATOM 694 C CA . LYS A 1 87 ? -8.312 0.117 17.033 1.00 89.81 87 LYS A CA 1
ATOM 695 C C . LYS A 1 87 ? -9.800 0.437 16.902 1.00 89.81 87 LYS A C 1
ATOM 697 O O . LYS A 1 87 ? -10.395 0.957 17.845 1.00 89.81 87 LYS A O 1
ATOM 702 N N . VAL A 1 88 ? -10.408 0.115 15.761 1.00 91.12 88 VAL A N 1
ATOM 703 C CA . VAL A 1 88 ? -11.852 0.295 15.548 1.00 91.12 88 VAL A CA 1
ATOM 704 C C . VAL A 1 88 ? -12.657 -0.650 16.442 1.00 91.12 88 VAL A C 1
ATOM 706 O O . VAL A 1 88 ? -13.599 -0.208 17.097 1.00 91.12 88 VAL A O 1
ATOM 709 N N . VAL A 1 89 ? -12.265 -1.924 16.532 1.00 91.38 89 VAL A N 1
ATOM 710 C CA . VAL A 1 89 ? -12.918 -2.924 17.399 1.00 91.38 89 VAL A CA 1
ATOM 711 C C . VAL A 1 89 ? -12.796 -2.552 18.878 1.00 91.38 89 VAL A C 1
ATOM 713 O O . VAL A 1 89 ? -13.756 -2.705 19.628 1.00 91.38 89 VAL A O 1
ATOM 716 N N . ALA A 1 90 ? -11.658 -1.995 19.295 1.00 91.25 90 ALA A N 1
ATOM 717 C CA . ALA A 1 90 ? -11.455 -1.475 20.647 1.00 91.25 90 ALA A CA 1
ATOM 718 C C . ALA A 1 90 ? -12.242 -0.178 20.942 1.00 91.25 90 ALA A C 1
ATOM 720 O O . ALA A 1 90 ? -12.170 0.343 22.053 1.00 91.25 90 ALA A O 1
ATOM 721 N N . GLY A 1 91 ? -12.966 0.374 19.962 1.00 89.56 91 GLY A N 1
ATOM 722 C CA . GLY A 1 91 ? -13.724 1.620 20.099 1.00 89.56 91 GLY A CA 1
ATOM 723 C C . GLY A 1 91 ? -12.862 2.886 20.126 1.00 89.56 91 GLY A C 1
ATOM 724 O O . GLY A 1 91 ? -13.379 3.969 20.390 1.00 89.56 91 GLY A O 1
ATOM 725 N N . ALA A 1 92 ? -11.561 2.779 19.837 1.00 86.38 92 ALA A N 1
ATOM 726 C CA . ALA A 1 92 ? -10.624 3.901 19.857 1.00 86.38 92 ALA A CA 1
ATOM 727 C C . ALA A 1 92 ? -10.740 4.807 18.617 1.00 86.38 92 ALA A C 1
ATOM 729 O O . ALA A 1 92 ? -10.193 5.909 18.594 1.00 86.38 92 ALA A O 1
ATOM 730 N N . SER A 1 93 ? -11.412 4.357 17.555 1.00 85.69 93 SER A N 1
ATOM 731 C CA . SER A 1 93 ? -11.603 5.129 16.323 1.00 85.69 93 SER A CA 1
ATOM 732 C C . SER A 1 93 ? -12.883 4.723 15.603 1.00 85.69 93 SER A C 1
ATOM 734 O O . SER A 1 93 ? -13.304 3.568 15.648 1.00 85.69 93 SER A O 1
ATOM 736 N N . ARG A 1 94 ? -13.503 5.674 14.900 1.00 88.62 94 ARG A N 1
ATOM 737 C CA . ARG A 1 94 ? -14.617 5.377 13.995 1.00 88.62 94 ARG A CA 1
ATOM 738 C C . ARG A 1 94 ? -14.085 4.717 12.728 1.00 88.62 94 ARG A C 1
ATOM 740 O O . ARG A 1 94 ? -13.086 5.169 12.178 1.00 88.62 94 ARG A O 1
ATOM 747 N N . LEU A 1 95 ? -14.800 3.704 12.236 1.00 88.69 95 LEU A N 1
ATOM 748 C CA . LEU A 1 95 ? -14.437 2.945 11.032 1.00 88.69 95 LEU A CA 1
ATOM 749 C C . LEU A 1 95 ? -14.143 3.855 9.827 1.00 88.69 95 LEU A C 1
ATOM 751 O O . LEU A 1 95 ? -13.128 3.689 9.157 1.00 88.69 95 LEU A O 1
ATOM 755 N N . LYS A 1 96 ? -15.004 4.856 9.604 1.00 90.31 96 LYS A N 1
ATOM 756 C CA . LYS A 1 96 ? -14.868 5.833 8.519 1.00 90.31 96 LYS A CA 1
ATOM 757 C C . LYS A 1 96 ? -13.541 6.586 8.564 1.00 90.31 96 LYS A C 1
ATOM 759 O O . LYS A 1 96 ? -12.832 6.653 7.563 1.00 90.31 96 LYS A O 1
ATOM 764 N N . ASP A 1 97 ? -13.217 7.148 9.724 1.00 89.12 97 ASP A N 1
ATOM 765 C CA . ASP A 1 97 ? -12.017 7.964 9.899 1.00 89.12 97 ASP A CA 1
ATOM 766 C C . ASP A 1 97 ? -10.764 7.086 9.806 1.00 89.12 97 ASP A C 1
ATOM 768 O O . ASP A 1 97 ? -9.798 7.443 9.139 1.00 89.12 97 ASP A O 1
ATOM 772 N N . ALA A 1 98 ? -10.828 5.885 10.381 1.00 89.38 98 ALA A N 1
ATOM 773 C CA . ALA A 1 98 ? -9.741 4.917 10.376 1.00 89.38 98 ALA A CA 1
ATOM 774 C C . ALA A 1 98 ? -9.388 4.431 8.955 1.00 89.38 98 ALA A C 1
ATOM 776 O O . ALA A 1 98 ? -8.213 4.411 8.584 1.00 89.38 98 ALA A O 1
ATOM 777 N N . ILE A 1 99 ? -10.391 4.117 8.126 1.00 91.06 99 ILE A N 1
ATOM 778 C CA . ILE A 1 99 ? -10.181 3.715 6.725 1.00 91.06 99 ILE A CA 1
ATOM 779 C C . ILE A 1 99 ? -9.713 4.883 5.861 1.00 91.06 99 ILE A C 1
ATOM 781 O O . ILE A 1 99 ? -8.888 4.686 4.964 1.00 91.06 99 ILE A O 1
ATOM 785 N N . LYS A 1 100 ? -10.196 6.102 6.123 1.00 90.12 100 LYS A N 1
ATOM 786 C CA . LYS A 1 100 ? -9.708 7.297 5.434 1.00 90.12 100 LYS A CA 1
ATOM 787 C C . LYS A 1 100 ? -8.218 7.510 5.705 1.00 90.12 100 LYS A C 1
ATOM 789 O O . LYS A 1 100 ? -7.451 7.608 4.754 1.00 90.12 100 LYS A O 1
ATOM 794 N N . THR A 1 101 ? -7.809 7.495 6.973 1.00 90.00 101 THR A N 1
ATOM 795 C CA . THR A 1 101 ? -6.400 7.647 7.360 1.00 90.00 101 THR A CA 1
ATOM 796 C C . THR A 1 101 ? -5.524 6.538 6.784 1.00 90.00 101 THR A C 1
ATOM 798 O O . THR A 1 101 ? -4.441 6.824 6.285 1.00 90.00 101 THR A O 1
ATOM 801 N N . TYR A 1 102 ? -5.995 5.288 6.800 1.00 90.69 102 TYR A N 1
ATOM 802 C CA . TYR A 1 102 ? -5.284 4.170 6.177 1.00 90.69 102 TYR A CA 1
ATOM 803 C C . TYR A 1 102 ? -5.091 4.375 4.668 1.00 90.69 102 TYR A C 1
ATOM 805 O O . TYR A 1 102 ? -3.981 4.255 4.164 1.00 90.69 102 TYR A O 1
ATOM 813 N N . SER A 1 103 ? -6.152 4.748 3.949 1.00 88.81 103 SER A N 1
ATOM 814 C CA . SER A 1 103 ? -6.091 4.931 2.493 1.00 88.81 103 SER A CA 1
ATOM 815 C C . SER A 1 103 ? -5.154 6.087 2.108 1.00 88.81 103 SER A C 1
ATOM 817 O O . SER A 1 103 ? -4.381 5.971 1.163 1.00 88.81 103 SER A O 1
ATOM 819 N N . GLU A 1 104 ? -5.171 7.187 2.869 1.00 89.19 104 GLU A N 1
ATOM 820 C CA . GLU A 1 104 ? -4.246 8.315 2.684 1.00 89.19 104 GLU A CA 1
ATOM 821 C C . GLU A 1 104 ? -2.784 7.927 2.968 1.00 89.19 104 GLU A C 1
ATOM 823 O O . GLU A 1 104 ? -1.883 8.361 2.248 1.00 89.19 104 GLU A O 1
ATOM 828 N N . GLU A 1 105 ? -2.540 7.089 3.982 1.00 90.06 105 GLU A N 1
ATOM 829 C CA . GLU A 1 105 ? -1.207 6.559 4.299 1.00 90.06 105 GLU A CA 1
ATOM 830 C C . GLU A 1 105 ? -0.661 5.698 3.161 1.00 90.06 105 GLU A C 1
ATOM 832 O O . GLU A 1 105 ? 0.457 5.945 2.707 1.00 90.06 105 GLU A O 1
ATOM 837 N N . VAL A 1 106 ? -1.465 4.757 2.656 1.00 87.12 106 VAL A N 1
ATOM 838 C CA . VAL A 1 106 ? -1.093 3.876 1.538 1.00 87.12 106 VAL A CA 1
ATOM 839 C C . VAL A 1 106 ? -0.759 4.695 0.292 1.00 87.12 106 VAL A C 1
ATOM 841 O O . VAL A 1 106 ? 0.291 4.486 -0.314 1.00 87.12 106 VAL A O 1
ATOM 844 N N . VAL A 1 107 ? -1.598 5.673 -0.070 1.00 86.31 107 VAL A N 1
ATOM 845 C CA . VAL A 1 107 ? -1.337 6.546 -1.228 1.00 86.31 107 VAL A CA 1
ATOM 846 C C . VAL A 1 107 ? -0.020 7.298 -1.059 1.00 86.31 107 VAL A C 1
ATOM 848 O O . VAL A 1 107 ? 0.796 7.308 -1.980 1.00 86.31 107 VAL A O 1
ATOM 851 N N . ARG A 1 108 ? 0.219 7.904 0.111 1.00 85.62 108 ARG A N 1
ATOM 852 C CA . ARG A 1 108 ? 1.430 8.697 0.349 1.00 85.62 108 ARG A CA 1
ATOM 853 C C . ARG A 1 108 ? 2.688 7.835 0.327 1.00 85.62 108 ARG A C 1
ATOM 855 O O . ARG A 1 108 ? 3.624 8.149 -0.400 1.00 85.62 108 ARG A O 1
ATOM 862 N N . ARG A 1 109 ? 2.704 6.744 1.096 1.00 83.69 109 ARG A N 1
ATOM 863 C CA . ARG A 1 109 ? 3.867 5.856 1.211 1.00 83.69 109 ARG A CA 1
ATOM 864 C C . ARG A 1 109 ? 4.236 5.245 -0.138 1.00 83.69 109 ARG A C 1
ATOM 866 O O . ARG A 1 109 ? 5.410 5.222 -0.497 1.00 83.69 109 ARG A O 1
ATOM 873 N N . CYS A 1 110 ? 3.251 4.775 -0.894 1.00 75.44 110 CYS A N 1
ATOM 874 C CA . CYS A 1 110 ? 3.526 4.161 -2.186 1.00 75.44 110 CYS A CA 1
ATOM 875 C C . CYS A 1 110 ? 3.922 5.202 -3.241 1.00 75.44 110 CYS A C 1
ATOM 877 O O . CYS A 1 110 ? 4.798 4.923 -4.052 1.00 75.44 110 CYS A O 1
ATOM 879 N N . ALA A 1 111 ? 3.372 6.422 -3.203 1.00 76.19 111 ALA A N 1
ATOM 880 C CA . ALA A 1 111 ? 3.838 7.518 -4.057 1.00 76.19 111 ALA A CA 1
ATOM 881 C C . ALA A 1 111 ? 5.295 7.924 -3.758 1.00 76.19 111 ALA A C 1
ATOM 883 O O . ALA A 1 111 ? 6.061 8.172 -4.690 1.00 76.19 111 ALA A O 1
ATOM 884 N N . ASP A 1 112 ? 5.699 7.947 -2.485 1.00 73.94 112 ASP A N 1
ATOM 885 C CA . ASP A 1 112 ? 7.079 8.247 -2.087 1.00 73.94 112 ASP A CA 1
ATOM 886 C C . ASP A 1 112 ? 8.058 7.187 -2.627 1.00 73.94 112 ASP A C 1
ATOM 888 O O . ASP A 1 112 ? 9.086 7.534 -3.218 1.00 73.94 112 ASP A O 1
ATOM 892 N N . GLU A 1 113 ? 7.717 5.897 -2.520 1.00 69.81 113 GLU A N 1
ATOM 893 C CA . GLU A 1 113 ? 8.520 4.809 -3.103 1.00 69.81 113 GLU A CA 1
ATOM 894 C C . GLU A 1 113 ? 8.633 4.950 -4.622 1.00 69.81 113 GLU A C 1
ATOM 896 O O . GLU A 1 113 ? 9.705 4.726 -5.191 1.00 69.81 113 GLU A O 1
ATOM 901 N N . VAL A 1 114 ? 7.560 5.404 -5.278 1.00 66.56 114 VAL A N 1
ATOM 902 C CA . VAL A 1 114 ? 7.566 5.611 -6.725 1.00 66.56 114 VAL A CA 1
ATOM 903 C C . VAL A 1 114 ? 8.580 6.647 -7.159 1.00 66.56 114 VAL A C 1
ATOM 905 O O . VAL A 1 114 ? 9.336 6.443 -8.117 1.00 66.56 114 VAL A O 1
ATOM 908 N N . LEU A 1 115 ? 8.637 7.752 -6.429 1.00 68.00 115 LEU A N 1
ATOM 909 C CA . LEU A 1 115 ? 9.590 8.819 -6.687 1.00 68.00 115 LEU A CA 1
ATOM 910 C C . LEU A 1 115 ? 11.027 8.370 -6.386 1.00 68.00 115 LEU A C 1
ATOM 912 O O . LEU A 1 115 ? 11.937 8.663 -7.166 1.00 68.00 115 LEU A O 1
ATOM 916 N N . ILE A 1 116 ? 11.238 7.614 -5.306 1.00 67.12 116 ILE A N 1
ATOM 917 C CA . ILE A 1 116 ? 12.558 7.092 -4.925 1.00 67.12 116 ILE A CA 1
ATOM 918 C C . ILE A 1 116 ? 13.060 6.058 -5.940 1.00 67.12 116 ILE A C 1
ATOM 920 O O . ILE A 1 116 ? 14.231 6.090 -6.332 1.00 67.12 116 ILE A O 1
ATOM 924 N N . SER A 1 117 ? 12.199 5.146 -6.393 1.00 63.31 117 SER A N 1
ATOM 925 C CA . SER A 1 117 ? 12.537 4.156 -7.420 1.00 63.31 117 SER A CA 1
ATOM 926 C C . SER A 1 117 ? 12.927 4.840 -8.729 1.00 63.31 117 SER A C 1
ATOM 928 O O . SER A 1 117 ? 13.980 4.529 -9.294 1.00 63.31 117 SER A O 1
ATOM 930 N N . LYS A 1 118 ? 12.163 5.858 -9.148 1.00 63.50 118 LYS A N 1
ATOM 931 C CA . LYS A 1 118 ? 12.480 6.691 -10.315 1.00 63.50 118 LYS A CA 1
ATOM 932 C C . LYS A 1 118 ? 13.862 7.339 -10.198 1.00 63.50 118 LYS A C 1
ATOM 934 O O . LYS A 1 118 ? 14.669 7.240 -11.122 1.00 63.50 118 LYS A O 1
ATOM 939 N N . GLN A 1 119 ? 14.156 7.973 -9.063 1.00 62.03 119 GLN A N 1
ATOM 940 C CA . GLN A 1 119 ? 15.440 8.643 -8.847 1.00 62.03 119 GLN A CA 1
ATOM 941 C C . GLN A 1 119 ? 16.612 7.652 -8.891 1.00 62.03 119 GLN A C 1
ATOM 943 O O . GLN A 1 119 ? 17.621 7.911 -9.546 1.00 62.03 119 GLN A O 1
ATOM 948 N N . ASN A 1 120 ? 16.463 6.491 -8.251 1.00 60.78 120 ASN A N 1
ATOM 949 C CA . ASN A 1 120 ? 17.480 5.441 -8.266 1.00 60.78 120 ASN A CA 1
ATOM 950 C C . ASN A 1 120 ? 17.705 4.869 -9.672 1.00 60.78 120 ASN A C 1
ATOM 952 O O . ASN A 1 120 ? 18.850 4.638 -10.059 1.00 60.78 120 ASN A O 1
ATOM 956 N N . ALA A 1 121 ? 16.637 4.660 -10.447 1.00 60.44 121 ALA A N 1
ATOM 957 C CA . ALA A 1 121 ? 16.731 4.169 -11.818 1.00 60.44 121 ALA A CA 1
ATOM 958 C C . ALA A 1 121 ? 17.515 5.142 -12.712 1.00 60.44 121 ALA A C 1
ATOM 960 O O . ALA A 1 121 ? 18.407 4.718 -13.445 1.00 60.44 121 ALA A O 1
ATOM 961 N N . ILE A 1 122 ? 17.250 6.448 -12.594 1.00 60.91 122 ILE A N 1
ATOM 962 C C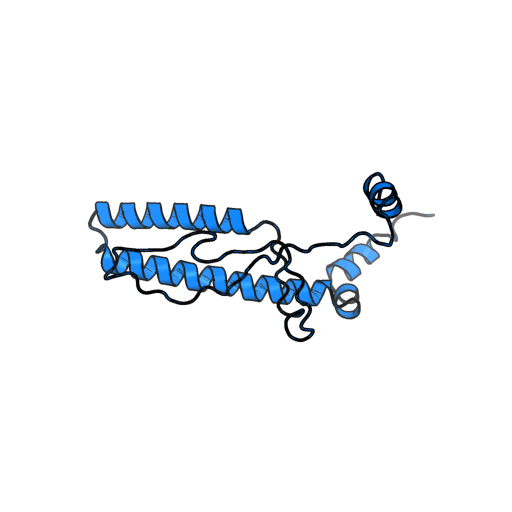A . ILE A 1 122 ? 17.998 7.496 -13.307 1.00 60.91 122 ILE A CA 1
ATOM 963 C C . ILE A 1 122 ? 19.483 7.457 -12.925 1.00 60.91 122 ILE A C 1
ATOM 965 O O . ILE A 1 122 ? 20.338 7.492 -13.808 1.00 60.91 122 ILE A O 1
ATOM 969 N N . MET A 1 123 ? 19.798 7.322 -11.634 1.00 59.09 123 MET A N 1
ATOM 970 C CA . MET A 1 123 ? 21.185 7.246 -11.156 1.00 59.09 123 MET A CA 1
ATOM 971 C C . MET A 1 123 ? 21.923 5.984 -11.629 1.00 59.09 123 MET A C 1
ATOM 973 O O . MET A 1 123 ? 23.134 6.028 -11.819 1.00 59.09 123 MET A O 1
ATOM 977 N N . MET A 1 124 ? 21.223 4.860 -11.814 1.00 55.66 124 MET A N 1
ATOM 978 C CA . MET A 1 124 ? 21.816 3.607 -12.301 1.00 55.66 124 MET A CA 1
ATOM 979 C C . MET A 1 124 ? 21.982 3.564 -13.824 1.00 55.66 124 MET A C 1
ATOM 981 O O . MET A 1 124 ? 22.916 2.933 -14.315 1.00 55.66 124 MET A O 1
ATOM 985 N N . LEU A 1 125 ? 21.078 4.202 -14.571 1.00 57.06 125 LEU A N 1
ATOM 986 C CA . LEU A 1 125 ? 21.101 4.227 -16.038 1.00 57.06 125 LEU A CA 1
ATOM 987 C C . LEU A 1 125 ? 22.010 5.328 -16.598 1.00 57.06 125 LEU A C 1
ATOM 989 O O . LEU A 1 125 ? 22.464 5.224 -17.736 1.00 57.06 125 LEU A O 1
ATOM 993 N N . ASN A 1 126 ? 22.294 6.371 -15.815 1.00 61.00 126 ASN A N 1
ATOM 994 C CA . ASN A 1 126 ? 23.237 7.414 -16.189 1.00 61.00 126 ASN A CA 1
ATOM 995 C C . ASN A 1 126 ? 24.665 7.008 -15.789 1.00 61.00 126 ASN A C 1
ATOM 997 O O . ASN A 1 126 ? 25.072 7.155 -14.636 1.00 61.00 126 ASN A O 1
ATOM 1001 N N . TRP A 1 127 ? 25.417 6.486 -16.761 1.00 57.50 127 TRP A N 1
ATOM 1002 C CA . TRP A 1 127 ? 26.786 5.994 -16.578 1.00 57.50 127 TRP A CA 1
ATOM 1003 C C . TRP A 1 127 ? 27.726 7.041 -15.956 1.00 57.50 127 TRP A C 1
ATOM 1005 O O . TRP A 1 127 ? 28.534 6.698 -15.093 1.00 57.50 127 TRP A O 1
ATOM 1015 N N . ASP A 1 128 ? 27.563 8.320 -16.303 1.00 61.00 128 ASP A N 1
ATOM 1016 C CA . ASP A 1 128 ? 28.393 9.404 -15.767 1.00 61.00 128 ASP A CA 1
ATOM 1017 C C . ASP A 1 128 ? 28.113 9.650 -14.272 1.00 61.00 128 ASP A C 1
ATOM 1019 O O . ASP A 1 128 ? 29.037 9.774 -13.468 1.00 61.00 128 ASP A O 1
ATOM 1023 N N . GLN A 1 129 ? 26.841 9.617 -13.855 1.00 60.34 129 GLN A N 1
ATOM 1024 C CA . GLN A 1 129 ? 26.458 9.759 -12.440 1.00 60.34 129 GLN A CA 1
ATOM 1025 C C . GLN A 1 129 ? 26.802 8.520 -11.605 1.00 60.34 129 GLN A C 1
ATOM 1027 O O . GLN A 1 129 ? 27.172 8.640 -10.433 1.00 60.34 129 GLN A O 1
ATOM 1032 N N . LEU A 1 130 ? 26.719 7.327 -12.198 1.00 59.88 130 LEU A N 1
ATOM 1033 C CA . LEU A 1 130 ? 27.131 6.084 -11.552 1.00 59.88 130 LEU A CA 1
ATOM 1034 C C . LEU A 1 130 ? 28.632 6.109 -11.227 1.00 59.88 130 LEU A C 1
ATOM 1036 O O . LEU A 1 130 ? 29.018 5.764 -10.105 1.00 59.88 130 LEU A O 1
ATOM 1040 N N . MET A 1 131 ? 29.460 6.578 -12.168 1.00 62.06 131 MET A N 1
ATOM 1041 C CA . MET A 1 131 ? 30.911 6.725 -11.994 1.00 62.06 131 MET A CA 1
ATOM 1042 C C . MET A 1 131 ? 31.284 7.793 -10.958 1.00 62.06 131 MET A C 1
ATOM 1044 O O . MET A 1 131 ? 32.293 7.660 -10.263 1.00 62.06 131 MET A O 1
ATOM 1048 N N . GLU A 1 132 ? 30.455 8.822 -10.778 1.00 64.62 132 GLU A N 1
ATOM 1049 C CA . GLU A 1 132 ? 30.666 9.828 -9.735 1.00 64.62 132 GLU A CA 1
ATOM 1050 C C . GLU A 1 132 ? 30.182 9.412 -8.340 1.00 64.62 132 GLU A C 1
ATOM 1052 O O . GLU A 1 132 ? 30.546 10.072 -7.355 1.00 64.62 132 GLU A O 1
ATOM 1057 N N . SER A 1 133 ? 29.411 8.326 -8.236 1.00 61.00 133 SER A N 1
ATOM 1058 C CA . SER A 1 133 ? 28.794 7.895 -6.985 1.00 61.00 133 SER A CA 1
ATOM 1059 C C . SER A 1 133 ? 29.830 7.467 -5.925 1.00 61.00 133 SER A C 1
ATOM 1061 O O . SER A 1 133 ? 30.858 6.854 -6.243 1.00 61.00 133 SER A O 1
ATOM 1063 N N . PRO A 1 134 ? 29.562 7.713 -4.625 1.00 57.12 134 PRO A N 1
ATOM 1064 C CA . PRO A 1 134 ? 30.459 7.309 -3.540 1.00 57.12 134 PRO A CA 1
ATOM 1065 C C . PRO A 1 134 ? 30.713 5.799 -3.481 1.00 57.12 134 PRO A C 1
ATOM 1067 O O . PRO A 1 134 ? 31.747 5.385 -2.962 1.00 57.12 134 PRO A O 1
ATOM 1070 N N . MET A 1 135 ? 29.791 4.980 -4.003 1.00 56.50 135 MET A N 1
ATOM 1071 C CA . MET A 1 135 ? 29.971 3.529 -4.077 1.00 56.50 135 MET A CA 1
ATOM 1072 C C . MET A 1 135 ? 31.097 3.149 -5.039 1.00 56.50 135 MET A C 1
ATOM 1074 O O . MET A 1 135 ? 31.955 2.356 -4.670 1.00 56.50 135 MET A O 1
ATOM 1078 N N . MET A 1 136 ? 31.145 3.747 -6.233 1.00 57.94 136 MET A N 1
ATOM 1079 C CA . MET A 1 136 ? 32.220 3.487 -7.196 1.00 57.94 136 MET A CA 1
ATOM 1080 C C . MET A 1 136 ? 33.543 4.099 -6.726 1.00 57.94 136 MET A C 1
ATOM 1082 O O . MET A 1 136 ? 34.574 3.427 -6.740 1.00 57.94 136 MET A O 1
ATOM 1086 N N . LYS A 1 137 ? 33.510 5.331 -6.197 1.00 58.19 137 LYS A N 1
ATOM 1087 C CA . LYS A 1 137 ? 34.710 6.019 -5.689 1.00 58.19 137 LYS A CA 1
ATOM 1088 C C . LYS A 1 137 ? 35.340 5.338 -4.465 1.00 58.19 137 LYS A C 1
ATOM 1090 O O . LYS A 1 137 ? 36.561 5.314 -4.369 1.00 58.19 137 LYS A O 1
ATOM 1095 N N . ARG A 1 138 ? 34.557 4.755 -3.543 1.00 55.78 138 ARG A N 1
ATOM 1096 C CA . ARG A 1 138 ? 35.104 4.016 -2.380 1.00 55.78 138 ARG A CA 1
ATOM 1097 C C . ARG A 1 138 ? 35.465 2.565 -2.696 1.00 55.78 138 ARG A C 1
ATOM 1099 O O . ARG A 1 138 ? 36.397 2.056 -2.081 1.00 55.78 138 ARG A O 1
ATOM 1106 N N . SER A 1 139 ? 34.786 1.909 -3.640 1.00 48.91 139 SER A N 1
ATOM 1107 C CA . SER A 1 139 ? 35.160 0.550 -4.067 1.00 48.91 139 SER A CA 1
ATOM 1108 C C . SER A 1 139 ? 36.474 0.518 -4.852 1.00 48.91 139 SER A C 1
ATOM 1110 O O . SER A 1 139 ? 37.245 -0.419 -4.680 1.00 48.91 139 SER A O 1
ATOM 1112 N N . LEU A 1 140 ? 36.780 1.557 -5.639 1.00 51.22 140 LEU A N 1
ATOM 1113 C CA . LEU A 1 140 ? 38.072 1.693 -6.329 1.00 51.22 140 LEU A CA 1
ATOM 1114 C C . LEU A 1 140 ? 39.235 2.036 -5.384 1.00 51.22 140 LEU A C 1
ATOM 1116 O O . LEU A 1 140 ? 40.385 1.776 -5.704 1.00 51.22 140 LEU A O 1
ATOM 1120 N N . GLN A 1 141 ? 38.957 2.581 -4.198 1.00 54.16 141 GLN A N 1
ATOM 1121 C CA . GLN A 1 141 ? 39.999 2.980 -3.245 1.00 54.16 141 GLN A CA 1
ATOM 1122 C C . GLN A 1 141 ? 40.554 1.804 -2.418 1.00 54.16 141 GLN A C 1
ATOM 1124 O O . GLN A 1 141 ? 41.500 1.983 -1.656 1.00 54.16 141 GLN A O 1
ATOM 1129 N N . LYS A 1 142 ? 39.971 0.601 -2.538 1.00 46.03 142 LYS A N 1
ATOM 1130 C CA . LYS A 1 142 ? 40.368 -0.585 -1.759 1.00 46.03 142 LYS A CA 1
ATOM 1131 C C . LYS A 1 142 ? 41.114 -1.651 -2.574 1.00 46.03 142 LYS A C 1
ATOM 1133 O O . LYS A 1 142 ? 41.287 -2.758 -2.073 1.00 46.03 142 LYS A O 1
ATOM 1138 N N . SER A 1 143 ? 41.551 -1.337 -3.796 1.00 45.16 143 SER A N 1
ATOM 1139 C CA . SER A 1 143 ? 42.402 -2.226 -4.603 1.00 45.16 143 SER A CA 1
ATOM 1140 C C . SER A 1 143 ? 43.907 -1.966 -4.465 1.00 45.16 143 SER A C 1
ATOM 1142 O O . SER A 1 143 ? 44.680 -2.797 -4.919 1.00 45.16 143 SER A O 1
ATOM 1144 N N . ASP A 1 144 ? 44.338 -0.909 -3.769 1.00 48.25 144 ASP A N 1
ATOM 1145 C CA . ASP A 1 144 ? 45.770 -0.608 -3.567 1.00 48.25 144 ASP A CA 1
ATOM 1146 C C . ASP A 1 144 ? 46.300 -1.139 -2.222 1.00 48.25 144 ASP A C 1
ATOM 1148 O O . ASP A 1 144 ? 47.021 -0.463 -1.490 1.00 48.25 144 ASP A O 1
ATOM 1152 N N . LEU A 1 145 ? 45.918 -2.364 -1.858 1.00 55.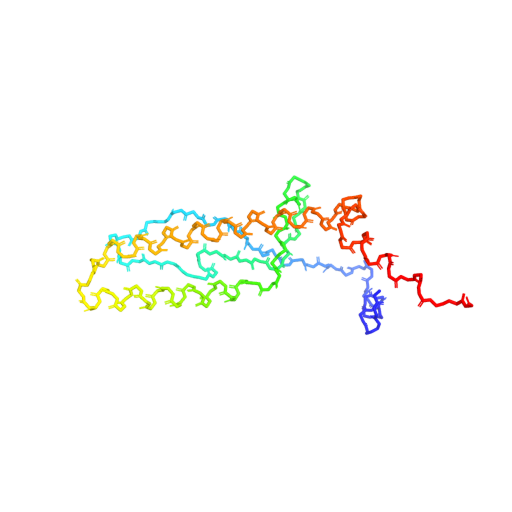47 145 LEU A N 1
ATOM 1153 C CA . LEU A 1 145 ? 46.510 -3.090 -0.731 1.00 55.47 145 LEU A CA 1
ATOM 1154 C C . LEU A 1 145 ? 46.846 -4.520 -1.153 1.00 55.47 145 LEU A C 1
ATOM 1156 O O . LEU A 1 145 ? 46.178 -5.465 -0.743 1.00 55.47 145 LEU A O 1
ATOM 1160 N N . SER A 1 146 ? 47.857 -4.657 -2.009 1.00 48.84 146 SER A N 1
ATOM 1161 C CA . SER A 1 146 ? 48.940 -5.656 -1.942 1.00 48.84 146 SER A CA 1
ATOM 1162 C C . SER A 1 146 ? 49.578 -5.817 -3.320 1.00 48.84 146 SER A C 1
ATOM 1164 O O . SER A 1 146 ? 49.001 -6.437 -4.200 1.00 48.84 146 SER A O 1
ATOM 1166 N N . ASP A 1 147 ? 50.764 -5.237 -3.491 1.00 46.44 147 ASP A N 1
ATOM 1167 C CA . ASP A 1 147 ? 51.909 -5.957 -4.048 1.00 46.44 147 ASP A CA 1
ATOM 1168 C C . ASP A 1 147 ? 53.192 -5.153 -3.781 1.00 46.44 147 ASP A C 1
ATOM 1170 O O . ASP A 1 147 ? 53.375 -4.061 -4.317 1.0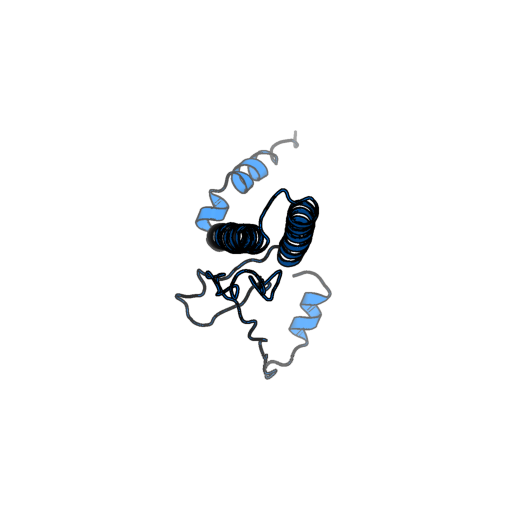0 46.44 147 ASP A O 1
ATOM 1174 N N . SER A 1 148 ? 54.088 -5.782 -3.005 1.00 37.16 148 SER A N 1
ATOM 1175 C CA . SER A 1 148 ? 55.467 -5.399 -2.616 1.00 37.16 148 SER A CA 1
ATOM 1176 C C . SER A 1 148 ? 55.657 -4.553 -1.354 1.00 37.16 148 SER A C 1
ATOM 1178 O O . SER A 1 148 ? 55.337 -3.345 -1.360 1.00 37.16 148 SER A O 1
#

Radius of gyration: 21.98 Å; Cα contacts (8 Å, |Δi|>4): 129; chains: 1; bounding box: 73×31×58 Å

Sequence (148 aa):
MCEPFRSAVMWMPDDMKTTYDKMAYWVPIPWDNHDGRVTLAGDAAHPMTPRGWSNEREMAQLTYVDRGQGLNYAICDASHFVDMVQKVVAGASRLKDAIKTYSEEVVRRCADEVLISKQNAIMMLNWDQLMESPMMKRSLQKSDLSDS

Secondary structure (DSSP, 8-state):
--TTHHHHHHTS-TT---PPP------------TTTT----GGGT----B----S-TTTGGG--B--S-HHHHHHHHHHHHHHHHHHHHTTSS-HHHHHHHHHHHHHHHHHHHHHHHHHHHHHHH-HHHHHHSHHHHHHGGGS-S---

Solvent-accessible surface area (backbone atoms only — not comparable to full-atom values): 8820 Å² total; per-residue (Å²): 124,60,84,66,60,45,60,57,60,70,69,52,62,94,82,61,83,80,79,77,83,82,64,76,67,58,80,41,65,94,73,89,28,74,81,39,76,46,86,71,54,33,62,79,43,45,35,57,44,73,54,50,86,55,92,47,81,81,52,46,70,61,31,35,52,43,86,73,45,48,61,59,54,28,52,49,44,53,52,54,49,51,57,46,50,53,37,34,75,72,65,77,41,57,56,39,60,48,44,48,54,50,52,53,48,52,31,50,56,53,42,52,50,51,54,51,27,24,53,50,36,52,42,69,70,34,64,70,56,39,62,69,29,69,68,49,57,54,60,65,68,69,71,87,78,82,85,136

pLDDT: mean 70.75, std 16.22, range [37.16, 92.94]

Foldseek 3Di:
DDPPVVVVVVPDDPPDPDDDDQDDFDQFDDDDCPLLVRADAQCRRGNQDQFDDDPPPVCNLLRQHPPVCSVVRRVVLVVLVVVLVVCVVVVVDPSSVSSNVSRVVSNVVSNVSSVVRSVVVVCVPPPVNVCVDPVNVVVVVPPPPDDD